Protein AF-A0A3C0URS8-F1 (afdb_monomer_lite)

Radius of gyration: 19.93 Å; chains: 1; bounding box: 44×31×49 Å

Structure (mmCIF, N/CA/C/O backbone):
data_AF-A0A3C0URS8-F1
#
_entry.id   AF-A0A3C0URS8-F1
#
loop_
_atom_site.group_PDB
_atom_site.id
_atom_site.type_symbol
_atom_site.label_atom_id
_atom_site.label_alt_id
_atom_site.label_comp_id
_atom_site.label_asym_id
_atom_site.label_entity_id
_atom_site.label_seq_id
_atom_site.pdbx_PDB_ins_code
_atom_site.Cartn_x
_atom_site.Cartn_y
_atom_site.Cartn_z
_atom_site.occupancy
_atom_site.B_iso_or_equiv
_atom_site.auth_seq_id
_atom_site.auth_comp_id
_atom_site.auth_asym_id
_atom_site.auth_atom_id
_atom_site.pdbx_PDB_model_num
ATOM 1 N N . MET A 1 1 ? 1.231 -18.669 14.956 1.00 54.66 1 MET A N 1
ATOM 2 C CA . MET A 1 1 ? 1.016 -17.673 16.017 1.00 54.66 1 MET A CA 1
ATOM 3 C C . MET A 1 1 ? -0.461 -17.657 16.398 1.00 54.66 1 MET A C 1
ATOM 5 O O . MET A 1 1 ? -1.266 -18.188 15.638 1.00 54.66 1 MET A O 1
ATOM 9 N N . THR A 1 2 ? -0.809 -17.130 17.572 1.00 74.75 2 THR A N 1
ATOM 10 C CA . THR A 1 2 ? -2.192 -16.752 17.915 1.00 74.75 2 THR A CA 1
ATOM 11 C C . THR A 1 2 ? -2.347 -15.290 17.501 1.00 74.75 2 THR A C 1
ATOM 13 O O . THR A 1 2 ? -1.439 -14.518 17.769 1.00 74.75 2 THR A O 1
ATOM 16 N N . ASN A 1 3 ? -3.426 -14.924 16.809 1.00 81.88 3 ASN A N 1
ATOM 17 C CA . ASN A 1 3 ? -3.674 -13.529 16.436 1.00 81.88 3 ASN A CA 1
ATOM 18 C C . ASN A 1 3 ? -4.072 -12.743 17.704 1.00 81.88 3 ASN A C 1
ATOM 20 O O . ASN A 1 3 ? -5.118 -13.031 18.295 1.00 81.88 3 ASN A O 1
ATOM 24 N N . GLU A 1 4 ? -3.220 -11.807 18.133 1.00 85.12 4 GLU A N 1
ATOM 25 C CA . GLU A 1 4 ? -3.400 -11.011 19.358 1.00 85.12 4 GLU A CA 1
ATOM 26 C C . GLU A 1 4 ? -4.582 -10.035 19.261 1.00 85.12 4 GLU A C 1
ATOM 28 O O . GLU A 1 4 ? -5.175 -9.697 20.280 1.00 85.12 4 GLU A O 1
ATOM 33 N N . GLY A 1 5 ? -5.055 -9.705 18.056 1.00 87.06 5 GLY A N 1
ATOM 34 C CA . GLY A 1 5 ? -6.269 -8.908 17.855 1.00 87.06 5 GLY A CA 1
ATOM 35 C C . GLY A 1 5 ? -7.553 -9.565 18.388 1.00 87.06 5 GLY A C 1
ATOM 36 O O . GLY A 1 5 ? -8.580 -8.903 18.505 1.00 87.06 5 GLY A O 1
ATOM 37 N N . TYR A 1 6 ? -7.519 -10.853 18.749 1.00 89.94 6 TYR A N 1
ATOM 38 C CA . TYR A 1 6 ? -8.615 -11.554 19.436 1.00 89.94 6 TYR A CA 1
ATOM 39 C C . TYR A 1 6 ? -8.400 -11.686 20.955 1.00 89.94 6 TYR A C 1
ATOM 41 O O . TYR A 1 6 ? -9.217 -12.318 21.636 1.00 89.94 6 TYR A O 1
ATOM 49 N N . ASN A 1 7 ? -7.295 -11.163 21.491 1.00 91.25 7 ASN A N 1
ATOM 50 C CA . ASN A 1 7 ? -6.937 -11.273 22.898 1.00 91.25 7 ASN A CA 1
ATOM 51 C C . ASN A 1 7 ? -7.794 -10.307 23.745 1.00 91.25 7 ASN A C 1
ATOM 53 O O . ASN A 1 7 ? -7.734 -9.096 23.540 1.00 91.25 7 ASN A O 1
ATOM 57 N N . PRO A 1 8 ? -8.581 -10.803 24.722 1.00 93.06 8 PRO A N 1
ATOM 58 C CA . PRO A 1 8 ? -9.447 -9.950 25.538 1.00 93.06 8 PRO A CA 1
ATOM 59 C C . PRO A 1 8 ? -8.712 -8.877 26.351 1.00 93.06 8 PRO A C 1
ATOM 61 O O . PRO A 1 8 ? -9.307 -7.844 26.648 1.00 93.06 8 PRO A O 1
ATOM 64 N N . GLU A 1 9 ? -7.458 -9.122 26.743 1.00 93.75 9 GLU A N 1
ATOM 65 C CA . GLU A 1 9 ? -6.664 -8.146 27.499 1.00 93.75 9 GLU A CA 1
ATOM 66 C C . GLU A 1 9 ? -6.210 -6.991 26.593 1.00 93.75 9 GLU A C 1
ATOM 68 O O . GLU A 1 9 ? -6.385 -5.836 26.970 1.00 93.75 9 GLU A O 1
ATOM 73 N N . GLU A 1 10 ? -5.736 -7.293 25.378 1.00 92.44 10 GLU A N 1
ATOM 74 C CA . GLU A 1 10 ? -5.361 -6.289 24.365 1.00 92.44 10 GLU A CA 1
ATOM 75 C C . GLU A 1 10 ? -6.571 -5.450 23.948 1.00 92.44 10 GLU A C 1
ATOM 77 O O . GLU A 1 10 ? -6.523 -4.224 23.917 1.00 92.44 10 GLU A O 1
ATOM 82 N N . ILE A 1 11 ? -7.714 -6.103 23.717 1.00 94.44 11 ILE A N 1
ATOM 83 C CA . ILE A 1 11 ? -8.959 -5.410 23.383 1.00 94.44 11 ILE A CA 1
ATOM 84 C C . ILE A 1 11 ? -9.378 -4.456 24.510 1.00 94.44 11 ILE A C 1
ATOM 86 O O . ILE A 1 11 ? -9.815 -3.333 24.255 1.00 94.44 11 ILE A O 1
ATOM 90 N N . LYS A 1 12 ? -9.263 -4.893 25.769 1.00 94.56 12 LYS A N 1
ATOM 91 C CA . LYS A 1 12 ? -9.581 -4.058 26.931 1.00 94.56 12 LYS A CA 1
ATOM 92 C C . LYS A 1 12 ? -8.631 -2.865 27.037 1.00 94.56 12 LYS A C 1
ATOM 94 O O . LYS A 1 12 ? -9.108 -1.772 27.327 1.00 94.56 12 LYS A O 1
ATOM 99 N N . LEU A 1 13 ? -7.340 -3.068 26.783 1.00 93.94 13 LEU A N 1
ATOM 100 C CA . LEU A 1 13 ? -6.340 -2.003 26.779 1.00 93.94 13 LEU A CA 1
ATOM 101 C C . LEU A 1 13 ? -6.659 -0.947 25.713 1.00 93.94 13 LEU A C 1
ATOM 103 O O . LEU A 1 13 ? -6.814 0.223 26.049 1.00 93.94 13 LEU A O 1
ATOM 107 N N . LEU A 1 14 ? -6.897 -1.367 24.467 1.00 93.62 14 LEU A N 1
ATOM 108 C CA . LEU A 1 14 ? -7.232 -0.452 23.374 1.00 93.62 14 LEU A CA 1
ATOM 109 C C . LEU A 1 14 ? -8.515 0.353 23.654 1.00 93.62 14 LEU A C 1
ATOM 111 O O . LEU A 1 14 ? -8.617 1.525 23.293 1.00 93.62 14 LEU A O 1
ATOM 115 N N . ARG A 1 15 ? -9.514 -0.248 24.318 1.00 93.50 15 ARG A N 1
ATOM 116 C CA . ARG A 1 15 ? -10.720 0.484 24.747 1.00 93.50 15 ARG A CA 1
ATOM 117 C C . ARG A 1 15 ? -10.405 1.571 25.770 1.00 93.50 15 ARG A C 1
ATOM 119 O O . ARG A 1 15 ? -10.981 2.649 25.670 1.00 93.50 15 ARG A O 1
ATOM 126 N N . GLU A 1 16 ? -9.541 1.281 26.739 1.00 94.75 16 GLU A N 1
ATOM 127 C CA . GLU A 1 16 ? -9.120 2.251 27.755 1.00 94.75 16 GLU A CA 1
ATOM 128 C C . GLU A 1 16 ? -8.383 3.427 27.096 1.00 94.75 16 GLU A C 1
ATOM 130 O O . GLU A 1 16 ? -8.722 4.576 27.370 1.00 94.75 16 GLU A O 1
ATOM 135 N N . GLU A 1 17 ? -7.489 3.159 26.141 1.00 92.31 17 GLU A N 1
ATOM 136 C CA . GLU A 1 17 ? -6.792 4.196 25.365 1.00 92.31 17 GLU A CA 1
ATOM 137 C C . GLU A 1 17 ? -7.762 5.058 24.540 1.00 92.31 17 GLU A C 1
ATOM 139 O O . GLU A 1 17 ? -7.712 6.289 24.588 1.00 92.31 17 GLU A O 1
ATOM 144 N N . CYS A 1 18 ? -8.718 4.429 23.846 1.00 92.62 18 CYS A N 1
ATOM 145 C CA . CYS A 1 18 ? -9.773 5.139 23.118 1.00 92.62 18 CYS A CA 1
ATOM 146 C C . CYS A 1 18 ? -10.593 6.063 24.043 1.00 92.62 18 CYS A C 1
ATOM 148 O O . CYS A 1 18 ? -10.905 7.201 23.680 1.00 92.62 18 CYS A O 1
ATOM 150 N N . GLU A 1 19 ? -10.954 5.590 25.243 1.00 93.06 19 GLU A N 1
ATOM 151 C CA . GLU A 1 19 ? -11.708 6.369 26.233 1.00 93.06 19 GLU A CA 1
ATOM 152 C C . GLU A 1 19 ? -10.906 7.559 26.781 1.00 93.06 19 GLU A C 1
ATOM 154 O O . GLU A 1 19 ? -11.482 8.635 26.976 1.00 93.06 19 GLU A O 1
ATOM 159 N N . GLU A 1 20 ? -9.601 7.388 27.007 1.00 92.50 20 GLU A N 1
ATOM 160 C CA . GLU A 1 20 ? -8.698 8.452 27.461 1.00 92.50 20 GLU A CA 1
ATOM 161 C C . GLU A 1 20 ? -8.561 9.576 26.420 1.00 92.50 20 GLU A C 1
ATOM 163 O O . GLU A 1 20 ? -8.645 10.755 26.779 1.00 92.50 20 GLU A O 1
ATOM 168 N N . GLU A 1 21 ? -8.462 9.223 25.135 1.00 88.12 21 GLU A N 1
ATOM 169 C CA . GLU A 1 21 ? -8.404 10.168 24.007 1.00 88.12 21 GLU A CA 1
ATOM 170 C C . GLU A 1 21 ? -9.788 10.729 23.611 1.00 88.12 21 GLU A C 1
ATOM 172 O O . GLU A 1 21 ? -9.906 11.685 22.837 1.00 88.12 21 GLU A O 1
ATOM 177 N N . GLY A 1 22 ? -10.875 10.161 24.148 1.00 91.81 22 GLY A N 1
ATOM 178 C CA . GLY A 1 22 ? -12.247 10.549 23.816 1.00 91.81 22 GLY A CA 1
ATOM 179 C C . GLY A 1 22 ? -12.649 10.212 22.374 1.00 91.81 22 GLY A C 1
ATOM 180 O O . GLY A 1 22 ? -13.534 10.868 21.810 1.00 91.81 22 GLY A O 1
ATOM 181 N N . MET A 1 23 ? -12.007 9.206 21.778 1.00 91.62 23 MET A N 1
ATOM 182 C CA . MET A 1 23 ? -12.244 8.722 20.417 1.00 91.62 23 MET A CA 1
ATOM 183 C C . MET A 1 23 ? -12.710 7.257 20.432 1.00 91.62 23 MET A C 1
ATOM 185 O O . MET A 1 23 ? -12.769 6.615 21.472 1.00 91.62 23 MET A O 1
ATOM 189 N N . ASN A 1 24 ? -13.107 6.720 19.274 1.00 92.12 24 ASN A N 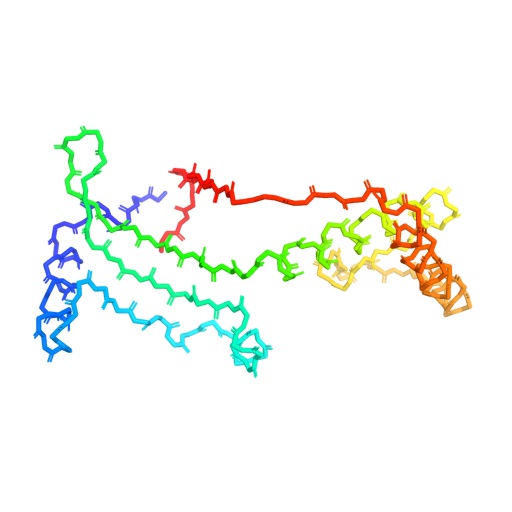1
ATOM 190 C CA . ASN A 1 24 ? -13.458 5.292 19.136 1.00 92.12 24 ASN A CA 1
ATOM 191 C C . ASN A 1 24 ? -12.339 4.475 18.470 1.00 92.12 24 ASN A C 1
ATOM 193 O O . ASN A 1 24 ? -12.567 3.333 18.077 1.00 92.12 24 ASN A O 1
ATOM 197 N N . PHE A 1 25 ? -11.186 5.100 18.266 1.00 94.12 25 PHE A N 1
ATOM 198 C CA . PHE A 1 25 ? -10.007 4.555 17.617 1.00 94.12 25 PHE A CA 1
ATOM 199 C C . PHE A 1 25 ? -8.779 5.267 18.190 1.00 94.12 25 PHE A C 1
ATOM 201 O O . PHE A 1 25 ? -8.911 6.372 18.724 1.00 94.12 25 PHE A O 1
ATOM 208 N N . VAL A 1 26 ? -7.611 4.660 18.027 1.00 91.94 26 VAL A N 1
ATOM 209 C CA . VAL A 1 26 ? -6.312 5.293 18.279 1.00 91.94 26 VAL A CA 1
ATOM 210 C C . VAL A 1 26 ? -5.565 5.445 16.960 1.00 91.94 26 VAL A C 1
ATOM 212 O O . VAL A 1 26 ? -5.748 4.639 16.044 1.00 91.94 26 VAL A O 1
ATOM 215 N N . HIS A 1 27 ? -4.760 6.499 16.850 1.00 88.94 27 HIS A N 1
ATOM 216 C CA . HIS A 1 27 ? -3.773 6.618 15.783 1.00 88.94 27 HIS A CA 1
ATOM 217 C C . HIS A 1 27 ? -2.538 5.808 16.166 1.00 88.94 27 HIS A C 1
ATOM 219 O O . HIS A 1 27 ? -2.042 5.924 17.285 1.00 88.94 27 HIS A O 1
ATOM 225 N N . CYS A 1 28 ? -2.061 4.989 15.239 1.00 86.44 28 CYS A N 1
ATOM 226 C CA . CYS A 1 28 ? -0.826 4.245 15.409 1.00 86.44 28 CYS A CA 1
ATOM 227 C C . CYS A 1 28 ? 0.301 5.092 14.818 1.00 86.44 28 CYS A C 1
ATOM 229 O O . CYS A 1 28 ? 0.509 5.112 13.608 1.00 86.44 28 CYS A O 1
ATOM 231 N N . ASP A 1 29 ? 1.002 5.831 15.677 1.00 67.69 29 ASP A N 1
ATOM 232 C CA . ASP A 1 29 ? 2.084 6.745 15.278 1.00 67.69 29 ASP A CA 1
ATOM 233 C C . ASP A 1 29 ? 3.390 6.007 14.877 1.00 67.69 29 ASP A C 1
ATOM 235 O O . ASP A 1 29 ? 4.417 6.645 14.653 1.00 67.69 29 ASP A O 1
ATOM 239 N N . ASP A 1 30 ? 3.372 4.669 14.807 1.00 55.53 30 ASP A N 1
ATOM 240 C CA . ASP A 1 30 ? 4.560 3.815 14.647 1.00 55.53 30 ASP A CA 1
ATOM 241 C C . ASP A 1 30 ? 4.924 3.470 13.186 1.00 55.53 30 ASP A C 1
ATOM 243 O O . ASP A 1 30 ? 6.011 2.936 12.941 1.00 55.53 30 ASP A O 1
ATOM 247 N N . GLU A 1 31 ? 4.082 3.776 12.194 1.00 50.88 31 GLU A N 1
ATOM 248 C CA . GLU A 1 31 ? 4.458 3.572 10.791 1.00 50.88 31 GLU A CA 1
ATOM 249 C C . GLU A 1 31 ? 5.311 4.736 10.276 1.00 50.88 31 GLU A C 1
ATOM 251 O O . GLU A 1 31 ? 4.837 5.862 10.155 1.00 50.88 31 GLU A O 1
ATOM 256 N N . ASP A 1 32 ? 6.584 4.415 10.006 1.00 51.34 32 ASP A N 1
ATOM 257 C CA . ASP A 1 32 ? 7.579 5.148 9.211 1.00 51.34 32 ASP A CA 1
ATOM 258 C C . ASP A 1 32 ? 7.138 6.579 8.850 1.00 51.34 32 ASP A C 1
ATOM 260 O O . ASP A 1 32 ? 6.364 6.774 7.911 1.00 51.34 32 ASP A O 1
ATOM 264 N N . GLU A 1 33 ? 7.632 7.581 9.598 1.00 47.34 33 GLU A N 1
ATOM 265 C CA . GLU A 1 33 ? 7.274 9.009 9.461 1.00 47.34 33 GLU A CA 1
ATOM 266 C C . GLU A 1 33 ? 7.219 9.481 7.987 1.00 47.34 33 GLU A C 1
ATOM 268 O O . GLU A 1 33 ? 6.445 10.372 7.642 1.00 47.34 33 GLU A O 1
ATOM 273 N N . SER A 1 34 ? 7.972 8.833 7.087 1.00 51.53 34 SER A N 1
ATOM 274 C CA . SER A 1 34 ? 7.963 9.077 5.641 1.00 51.53 34 SER A CA 1
ATOM 275 C C . SER A 1 34 ? 6.621 8.827 4.921 1.00 51.53 34 SER A C 1
ATOM 277 O O . SER A 1 34 ? 6.343 9.494 3.921 1.00 51.53 34 SER A O 1
ATOM 279 N N . MET A 1 35 ? 5.774 7.911 5.404 1.00 48.09 35 MET A N 1
ATOM 280 C CA . MET A 1 35 ? 4.427 7.642 4.869 1.00 48.09 35 MET A CA 1
ATOM 281 C C . MET A 1 35 ? 3.370 8.579 5.474 1.00 48.09 35 MET A C 1
ATOM 283 O O . MET A 1 35 ? 2.431 8.984 4.783 1.00 48.09 35 MET A O 1
ATOM 287 N N . ALA A 1 36 ? 3.545 8.967 6.741 1.00 50.25 36 ALA A N 1
ATOM 288 C CA . ALA A 1 36 ? 2.651 9.874 7.463 1.00 50.25 36 ALA A CA 1
ATOM 289 C C . ALA A 1 36 ? 2.848 11.358 7.087 1.00 50.25 36 ALA A C 1
ATOM 291 O O . ALA A 1 36 ? 1.921 12.156 7.217 1.00 50.25 36 ALA A O 1
ATOM 292 N N . GLU A 1 37 ? 4.021 11.744 6.568 1.00 49.47 37 GLU A N 1
ATOM 293 C CA . GLU A 1 37 ? 4.366 13.142 6.253 1.00 49.47 37 GLU A CA 1
ATOM 294 C C . GLU A 1 37 ? 3.479 13.819 5.182 1.00 49.47 37 GLU A C 1
ATOM 296 O O . GLU A 1 37 ? 3.517 15.044 5.053 1.00 49.47 37 GLU A O 1
ATOM 301 N N . ASN A 1 38 ? 2.664 13.07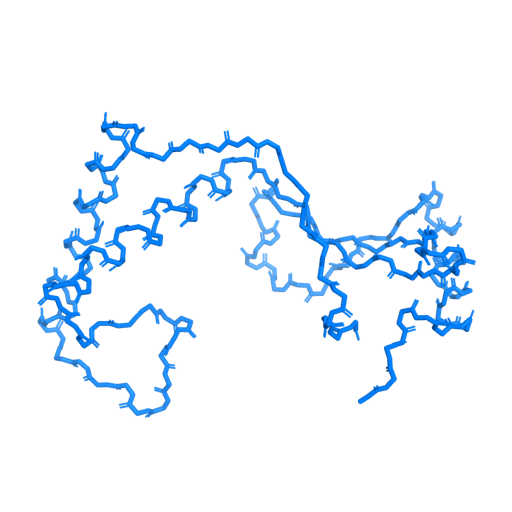3 4.422 1.00 60.62 38 ASN A N 1
ATOM 302 C CA . ASN A 1 38 ? 1.887 13.625 3.300 1.00 60.62 38 ASN A CA 1
ATOM 303 C C . ASN A 1 38 ? 0.369 13.778 3.539 1.00 60.62 38 ASN A C 1
ATOM 305 O O . ASN A 1 38 ? -0.345 14.138 2.601 1.00 60.62 38 ASN A O 1
ATOM 309 N N . ASP A 1 39 ? -0.152 13.533 4.751 1.00 75.56 39 ASP A N 1
ATOM 310 C CA . ASP A 1 39 ? -1.602 13.554 5.062 1.00 75.56 39 ASP A CA 1
ATOM 311 C C . ASP A 1 39 ? -2.453 12.632 4.144 1.00 75.56 39 ASP A C 1
ATOM 313 O O . ASP A 1 39 ? -3.669 12.805 4.002 1.00 75.56 39 ASP A O 1
ATOM 317 N N . GLU A 1 40 ? -1.833 11.661 3.460 1.00 84.62 40 GLU A N 1
ATOM 318 C CA . GLU A 1 40 ? -2.506 10.790 2.483 1.00 84.62 40 GLU A CA 1
ATOM 319 C C . GLU A 1 40 ? -2.858 9.405 3.021 1.00 84.62 40 GLU A C 1
ATOM 321 O O . GLU A 1 40 ? -3.584 8.668 2.345 1.00 84.62 40 GLU A O 1
ATOM 326 N N . LEU A 1 41 ? -2.349 9.072 4.205 1.00 87.50 41 LEU A N 1
ATOM 327 C CA . LEU A 1 41 ? -2.451 7.775 4.852 1.00 87.50 41 LEU A CA 1
ATOM 328 C C . LEU A 1 41 ? -2.627 7.972 6.362 1.00 87.50 41 LEU A C 1
ATOM 330 O O . LEU A 1 41 ? -2.021 8.859 6.955 1.00 87.50 41 LEU A O 1
ATOM 334 N N . ALA A 1 42 ? -3.476 7.154 6.970 1.00 88.38 42 ALA A N 1
ATOM 335 C CA . ALA A 1 42 ? -3.665 7.075 8.406 1.00 88.38 42 ALA A CA 1
ATOM 336 C C .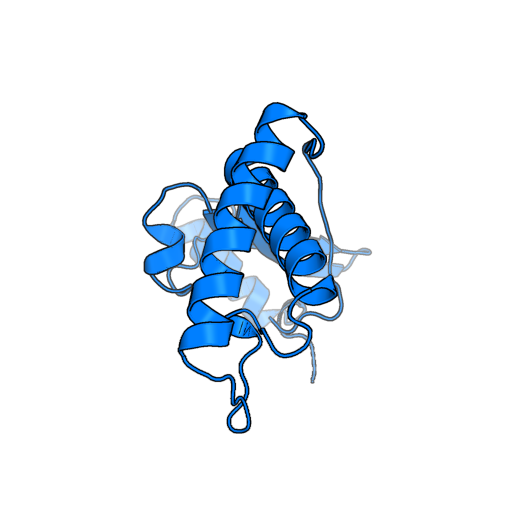 ALA A 1 42 ? -3.708 5.606 8.821 1.00 88.38 42 ALA A C 1
ATOM 338 O O . ALA A 1 42 ? -4.524 4.840 8.303 1.00 88.38 42 ALA A O 1
ATOM 339 N N . HIS A 1 43 ? -2.863 5.246 9.779 1.00 90.44 43 HIS A N 1
ATOM 340 C CA . HIS A 1 43 ? -2.910 3.964 10.464 1.00 90.44 43 HIS A CA 1
ATOM 341 C C . HIS A 1 43 ? -3.716 4.125 11.751 1.00 90.44 43 HIS A C 1
ATOM 343 O O . HIS A 1 43 ? -3.423 4.994 12.579 1.00 90.44 43 HIS A O 1
ATOM 349 N N . VAL A 1 44 ? -4.795 3.356 11.878 1.00 92.25 44 VAL A N 1
ATOM 350 C CA . VAL A 1 44 ? -5.689 3.412 13.034 1.00 92.25 44 VAL A CA 1
ATOM 351 C C . VAL A 1 44 ? -6.052 2.023 13.526 1.00 92.25 44 VAL A C 1
ATOM 353 O O . VAL A 1 44 ? -6.305 1.110 12.738 1.00 92.25 44 VAL A O 1
ATOM 356 N N . GLN A 1 45 ? -6.186 1.909 14.841 1.00 93.75 45 GLN A N 1
ATO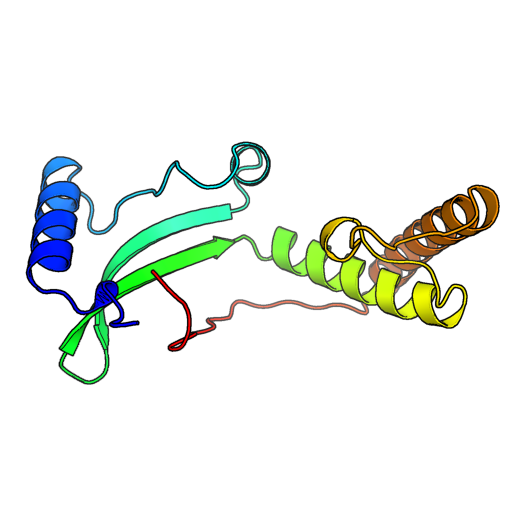M 357 C CA . GLN A 1 45 ? -6.697 0.717 15.501 1.00 93.75 45 GLN A CA 1
ATOM 358 C C . GLN A 1 45 ? -8.005 1.018 16.214 1.00 93.75 45 GLN A C 1
ATOM 360 O O . GLN A 1 45 ? -8.170 2.059 16.852 1.00 93.75 45 GLN A O 1
ATOM 365 N N . PHE A 1 46 ? -8.966 0.106 16.104 1.00 95.06 46 PHE A N 1
ATOM 366 C CA . PHE A 1 46 ? -10.240 0.226 16.806 1.00 95.06 46 PHE A CA 1
ATOM 367 C C . PHE A 1 46 ? -10.854 -1.133 17.115 1.00 95.06 46 PHE A C 1
ATOM 369 O O . PHE A 1 46 ? -10.672 -2.112 16.393 1.00 95.06 46 PHE A O 1
ATOM 376 N N . VAL A 1 47 ? -11.652 -1.187 18.179 1.00 95.31 47 VAL A N 1
ATOM 377 C CA . VAL A 1 47 ? -12.367 -2.410 18.548 1.00 95.31 47 VAL A CA 1
ATOM 378 C C . VAL A 1 47 ? -13.680 -2.512 17.782 1.00 95.31 47 VAL A C 1
ATOM 380 O O . VAL A 1 47 ? -14.506 -1.597 17.797 1.00 95.31 47 VAL A O 1
ATOM 383 N N . GLY A 1 48 ? -13.911 -3.665 17.163 1.00 93.94 48 GLY A N 1
ATOM 384 C CA . GLY A 1 48 ? -15.154 -3.991 16.480 1.00 93.94 48 GLY A CA 1
ATOM 385 C C . GLY A 1 48 ? -15.601 -5.428 16.725 1.00 93.94 48 GLY A C 1
ATOM 386 O O . GLY A 1 48 ? -15.111 -6.127 17.609 1.00 93.94 48 GLY A O 1
ATOM 387 N N . GLU A 1 49 ? -16.568 -5.873 15.928 1.00 94.50 49 GLU A N 1
ATOM 388 C CA . GLU A 1 49 ? -17.042 -7.255 15.936 1.00 94.50 49 GLU A CA 1
ATOM 389 C C . GLU A 1 49 ? -16.734 -7.899 14.582 1.00 94.50 49 GLU A C 1
ATOM 391 O O . GLU A 1 49 ? -17.028 -7.333 13.524 1.00 94.50 49 GLU A O 1
ATOM 396 N N . TYR A 1 50 ? -16.169 -9.102 14.607 1.00 92.44 50 TYR A N 1
ATOM 397 C CA . TYR A 1 50 ? -15.988 -9.939 13.431 1.00 92.44 50 TYR A CA 1
ATOM 398 C C . TYR A 1 50 ? -16.538 -11.337 13.710 1.00 92.44 50 TYR A C 1
ATOM 400 O O . TYR A 1 50 ? -16.110 -12.034 14.627 1.00 92.44 50 TYR A O 1
ATOM 408 N N . LYS A 1 51 ? -17.536 -11.754 12.920 1.00 92.00 51 LYS A N 1
ATOM 409 C CA . LYS A 1 51 ? -18.209 -13.065 13.045 1.00 92.00 51 LYS A CA 1
ATOM 410 C C . LYS A 1 51 ? -18.747 -13.363 14.461 1.00 92.00 51 LYS A C 1
ATOM 412 O O . LYS A 1 51 ? -18.764 -14.519 14.881 1.00 92.00 51 LYS A O 1
ATOM 417 N N . GLY A 1 52 ? -19.235 -12.343 15.170 1.00 92.25 52 GLY A N 1
ATOM 418 C CA . GLY A 1 52 ? -19.803 -12.487 16.515 1.00 92.25 52 GLY A CA 1
ATOM 419 C C . GLY A 1 52 ? -18.771 -12.552 17.642 1.00 92.25 52 GLY A C 1
ATOM 420 O O . GLY A 1 52 ? -19.141 -12.857 18.775 1.00 92.25 52 GLY A O 1
ATOM 421 N N . GLN A 1 53 ? -17.496 -12.299 17.343 1.00 92.06 53 GLN A N 1
ATOM 422 C CA . GLN A 1 53 ? -16.426 -12.178 18.324 1.00 92.06 53 GLN A CA 1
ATOM 423 C C . GLN A 1 53 ? -15.855 -10.760 18.285 1.00 92.06 53 GLN A C 1
ATOM 425 O O . GLN A 1 53 ? -15.745 -10.158 17.218 1.00 92.06 53 GLN A O 1
ATOM 430 N N . GLU A 1 54 ? -15.524 -10.230 19.458 1.00 94.00 54 GLU A N 1
ATOM 431 C CA . GLU A 1 54 ? -14.854 -8.940 19.582 1.00 94.00 54 GLU A CA 1
ATOM 432 C C . GLU A 1 54 ? -13.412 -9.053 19.077 1.00 94.00 54 GLU A C 1
ATOM 434 O O . GLU A 1 54 ? -12.731 -10.040 19.375 1.00 94.00 54 GLU A O 1
ATOM 439 N N . VAL A 1 55 ? -12.990 -8.074 18.277 1.00 93.69 55 VAL A N 1
ATOM 440 C CA . VAL A 1 55 ? -11.674 -8.042 17.632 1.00 93.69 55 VAL A CA 1
ATOM 441 C C . VAL A 1 55 ? -11.126 -6.626 17.579 1.00 93.69 55 VAL A C 1
ATOM 443 O O . VAL A 1 55 ? -11.895 -5.664 17.509 1.00 93.69 55 VAL A O 1
ATOM 446 N N . ILE A 1 56 ? -9.806 -6.511 17.535 1.00 93.75 56 ILE A N 1
ATOM 447 C CA . ILE A 1 56 ? -9.121 -5.300 17.098 1.00 93.75 56 ILE A CA 1
ATOM 448 C C . ILE A 1 56 ? -9.054 -5.319 15.570 1.00 93.75 56 ILE A C 1
ATOM 450 O O . ILE A 1 56 ? -8.583 -6.287 14.972 1.00 93.75 56 ILE A O 1
ATOM 454 N N . TYR A 1 57 ? -9.561 -4.263 14.943 1.00 93.69 57 TYR A N 1
ATOM 455 C CA . TYR A 1 57 ? -9.263 -3.952 13.554 1.00 93.69 57 TYR A CA 1
ATOM 456 C C . TYR A 1 57 ? -8.034 -3.060 13.524 1.00 93.69 57 TYR A C 1
ATOM 458 O O . TYR A 1 57 ? -8.058 -1.962 14.076 1.00 93.69 57 TYR A O 1
ATOM 466 N N . ASP A 1 58 ? -7.003 -3.552 12.857 1.00 92.12 58 ASP A N 1
ATOM 467 C CA . ASP A 1 58 ? -5.817 -2.800 12.481 1.00 92.12 58 ASP A CA 1
ATOM 468 C C . ASP A 1 58 ? -5.987 -2.345 11.033 1.00 92.12 58 ASP A C 1
ATOM 470 O O . ASP A 1 58 ? -6.204 -3.175 10.145 1.00 92.12 58 ASP A O 1
ATOM 474 N N . ALA A 1 59 ? -6.054 -1.035 10.804 1.00 91.56 59 ALA A N 1
ATOM 475 C CA . ALA A 1 59 ? -6.550 -0.495 9.547 1.00 91.56 59 ALA A CA 1
ATOM 476 C C . ALA A 1 59 ? -5.675 0.633 9.007 1.00 91.56 59 ALA A C 1
ATOM 478 O O . ALA A 1 59 ? -5.441 1.640 9.673 1.00 91.56 59 ALA A O 1
ATOM 479 N N . ILE A 1 60 ? -5.311 0.505 7.732 1.00 90.62 60 ILE A N 1
ATOM 480 C CA . ILE A 1 60 ? -4.737 1.586 6.938 1.00 90.62 60 ILE A CA 1
ATOM 481 C C . ILE A 1 60 ? -5.847 2.235 6.115 1.00 90.62 60 ILE A C 1
ATOM 483 O O . ILE A 1 60 ? -6.547 1.583 5.336 1.00 90.62 60 ILE A O 1
ATOM 487 N N . ILE A 1 61 ? -6.001 3.542 6.276 1.00 91.62 61 ILE A N 1
ATOM 488 C CA . ILE A 1 61 ? -6.915 4.373 5.500 1.00 91.62 61 ILE A CA 1
ATOM 489 C C . ILE A 1 61 ? -6.067 5.290 4.638 1.00 91.62 61 ILE A C 1
ATO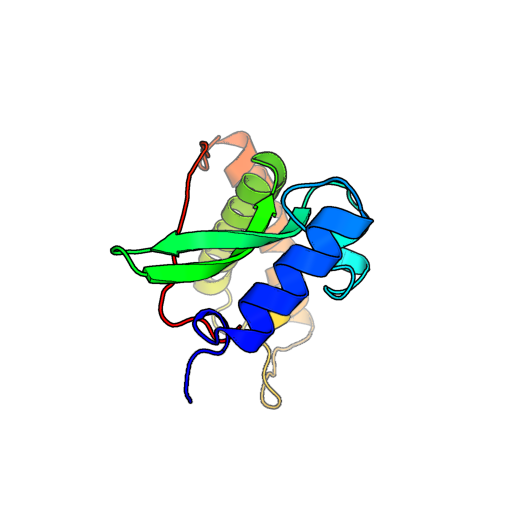M 491 O O . ILE A 1 61 ? -5.230 6.018 5.154 1.00 91.62 61 ILE A O 1
ATOM 495 N N . TYR A 1 62 ? -6.307 5.305 3.333 1.00 91.94 62 TYR A N 1
ATOM 496 C CA . TYR A 1 62 ? -5.557 6.150 2.413 1.00 91.94 62 TYR A CA 1
ATOM 497 C C . TYR A 1 62 ? -6.454 6.842 1.394 1.00 91.94 62 TYR A C 1
ATOM 499 O O . TYR A 1 62 ? -7.586 6.431 1.119 1.00 91.94 62 TYR A O 1
ATOM 507 N N . THR A 1 63 ? -5.950 7.934 0.822 1.00 94.38 63 THR A N 1
ATOM 508 C CA . THR A 1 63 ? -6.691 8.682 -0.193 1.00 94.38 63 THR A CA 1
ATOM 509 C C . THR A 1 63 ? -6.772 7.909 -1.508 1.00 94.38 63 THR A C 1
ATOM 511 O O . THR A 1 63 ? -5.871 7.165 -1.896 1.00 94.38 63 THR A O 1
ATOM 514 N N . LEU A 1 64 ? -7.831 8.162 -2.282 1.00 95.31 64 LEU A N 1
ATOM 515 C CA . LEU A 1 64 ? -7.915 7.648 -3.652 1.00 95.31 64 LEU A CA 1
ATOM 516 C C . LEU A 1 64 ? -6.792 8.182 -4.549 1.00 95.31 64 LEU A C 1
ATOM 518 O O . LEU A 1 64 ? -6.456 7.537 -5.534 1.00 95.31 64 LEU A O 1
ATOM 522 N N . ARG A 1 65 ? -6.210 9.340 -4.220 1.00 93.44 65 ARG A N 1
ATOM 523 C CA . ARG A 1 65 ? -5.059 9.872 -4.948 1.00 93.44 65 ARG A CA 1
ATOM 524 C C . ARG A 1 65 ? -3.834 8.988 -4.729 1.00 93.44 65 ARG A C 1
ATOM 526 O O . ARG A 1 65 ? -3.260 8.556 -5.720 1.00 93.44 65 ARG A O 1
ATOM 533 N N . LEU A 1 66 ? -3.513 8.651 -3.477 1.00 92.38 66 LEU A N 1
ATOM 534 C CA . LEU A 1 66 ? -2.424 7.724 -3.163 1.00 92.38 66 LEU A CA 1
ATOM 535 C C . LEU A 1 66 ? -2.652 6.362 -3.830 1.00 92.38 66 LEU A C 1
ATOM 537 O O . LEU A 1 66 ? -1.770 5.870 -4.522 1.00 92.38 66 LEU A O 1
ATOM 541 N N . HIS A 1 67 ? -3.873 5.819 -3.740 1.00 94.56 67 HIS A N 1
ATOM 542 C CA . HIS A 1 67 ? -4.228 4.569 -4.422 1.00 94.56 67 HIS A CA 1
ATOM 543 C C . HIS A 1 67 ? -3.975 4.628 -5.934 1.00 94.56 67 HIS A C 1
ATOM 545 O O . HIS A 1 67 ? -3.415 3.706 -6.522 1.00 94.56 67 HIS A O 1
ATOM 551 N N . HIS A 1 68 ? -4.416 5.713 -6.575 1.00 96.25 68 HIS A N 1
ATOM 552 C CA . HIS A 1 68 ? -4.240 5.904 -8.006 1.00 96.25 68 HIS A CA 1
ATOM 553 C C . HIS A 1 68 ? -2.757 5.946 -8.373 1.00 96.25 68 HIS A C 1
ATOM 555 O O . HIS A 1 68 ? -2.344 5.216 -9.270 1.00 96.25 68 HIS A O 1
ATOM 561 N N . SER A 1 69 ? -1.966 6.750 -7.659 1.00 94.62 69 SER A N 1
ATOM 562 C CA . SER A 1 69 ? -0.522 6.862 -7.873 1.00 94.62 69 SER A CA 1
ATOM 563 C C . SER A 1 69 ? 0.183 5.511 -7.735 1.00 94.62 69 SER A C 1
ATOM 565 O O . SER A 1 69 ? 0.982 5.163 -8.604 1.00 94.62 69 SER A O 1
ATOM 567 N N . SER A 1 70 ? -0.162 4.713 -6.716 1.00 93.38 70 SER A N 1
ATOM 568 C CA . SER A 1 70 ? 0.394 3.366 -6.533 1.00 93.38 70 SER A CA 1
ATOM 569 C C . SER A 1 70 ? 0.075 2.448 -7.715 1.00 93.38 70 SER A C 1
ATOM 571 O O . SER A 1 70 ? 0.983 1.856 -8.291 1.00 93.38 70 SER A O 1
ATOM 573 N N . LEU A 1 71 ? -1.185 2.393 -8.163 1.00 96.50 71 LEU A N 1
ATOM 574 C CA . LEU A 1 71 ? -1.575 1.541 -9.294 1.00 96.50 71 LEU A CA 1
ATOM 575 C C . LEU A 1 71 ? -0.956 1.980 -10.629 1.00 96.50 71 LEU A C 1
ATOM 577 O O . LEU A 1 71 ? -0.647 1.136 -11.474 1.00 96.50 71 LEU A O 1
ATOM 581 N N . VAL A 1 72 ? -0.792 3.289 -10.849 1.00 98.00 72 VAL A N 1
ATOM 582 C CA . VAL A 1 72 ? -0.085 3.817 -12.026 1.00 98.00 72 VAL A CA 1
ATOM 583 C C . VAL A 1 72 ? 1.375 3.374 -12.000 1.00 98.00 72 VAL A C 1
ATOM 585 O O . VAL A 1 72 ? 1.858 2.827 -12.994 1.00 98.00 72 VAL A O 1
ATOM 588 N N . TYR A 1 73 ? 2.052 3.542 -10.861 1.00 97.19 73 TYR A N 1
ATOM 589 C CA . TYR A 1 73 ? 3.441 3.130 -10.680 1.00 97.19 73 TYR A CA 1
ATOM 590 C C . TYR A 1 73 ? 3.625 1.621 -10.883 1.00 97.19 73 TYR A C 1
ATOM 592 O O . TYR A 1 73 ? 4.435 1.210 -11.713 1.00 97.19 73 TYR A O 1
ATOM 600 N N . GLU A 1 74 ? 2.827 0.787 -10.211 1.00 96.06 74 GLU A N 1
ATOM 601 C CA . GLU A 1 74 ? 2.862 -0.675 -10.356 1.00 96.06 74 GLU A CA 1
ATOM 602 C C . GLU A 1 74 ? 2.678 -1.104 -11.815 1.00 96.06 74 GLU A C 1
ATOM 604 O O . GLU A 1 74 ? 3.399 -1.962 -12.336 1.00 96.06 74 GLU A O 1
ATOM 609 N N . LYS A 1 75 ? 1.731 -0.474 -12.519 1.00 97.94 75 LYS A N 1
ATOM 610 C CA . LYS A 1 75 ? 1.488 -0.751 -13.933 1.00 97.94 75 LYS A CA 1
ATOM 611 C C . LYS A 1 75 ? 2.667 -0.329 -14.810 1.00 97.94 75 LYS A C 1
ATOM 613 O O . LYS A 1 75 ? 3.007 -1.071 -15.736 1.00 97.94 75 LYS A O 1
ATOM 618 N N . ALA A 1 76 ? 3.287 0.818 -14.542 1.00 98.25 76 ALA A N 1
ATOM 619 C CA . ALA A 1 76 ? 4.473 1.281 -15.257 1.00 98.25 76 ALA A CA 1
ATOM 620 C C . ALA A 1 76 ? 5.663 0.333 -15.038 1.00 98.25 76 ALA A C 1
ATOM 622 O O . ALA A 1 76 ? 6.262 -0.128 -16.010 1.00 98.25 76 ALA A O 1
ATOM 623 N N . VAL A 1 77 ? 5.935 -0.062 -13.791 1.00 97.38 77 VAL A N 1
ATOM 624 C CA . VAL A 1 77 ? 6.967 -1.053 -13.440 1.00 97.38 77 VAL A CA 1
ATOM 625 C C . VAL A 1 77 ? 6.721 -2.376 -14.161 1.00 97.38 77 VAL A C 1
ATOM 627 O O . VAL A 1 77 ? 7.617 -2.890 -14.830 1.00 97.38 77 VAL A O 1
ATOM 630 N N . ALA A 1 78 ? 5.498 -2.910 -14.103 1.00 97.00 78 ALA A N 1
ATOM 631 C CA . ALA A 1 78 ? 5.156 -4.170 -14.758 1.00 97.00 78 ALA A CA 1
ATOM 632 C C . ALA A 1 78 ? 5.325 -4.109 -16.288 1.00 97.00 78 ALA A C 1
ATOM 634 O O . ALA A 1 78 ? 5.587 -5.125 -16.939 1.00 97.00 78 ALA A O 1
ATOM 635 N N . GLN A 1 79 ? 5.158 -2.931 -16.893 1.00 97.38 79 GLN A N 1
ATOM 636 C CA . GLN A 1 79 ? 5.437 -2.711 -18.310 1.00 97.38 79 GLN A CA 1
ATOM 637 C C . GLN A 1 79 ? 6.940 -2.595 -18.587 1.00 97.38 79 GLN A C 1
ATOM 639 O O . GLN A 1 79 ? 7.430 -3.274 -19.492 1.00 97.38 79 GLN A O 1
ATOM 644 N N . ALA A 1 80 ? 7.682 -1.833 -17.783 1.00 97.25 80 ALA A N 1
ATOM 645 C CA . ALA A 1 80 ? 9.130 -1.692 -17.901 1.00 97.25 80 ALA A CA 1
ATOM 646 C C . ALA A 1 80 ? 9.860 -3.031 -17.713 1.00 97.25 80 ALA A C 1
ATOM 648 O O . ALA A 1 80 ? 10.755 -3.356 -18.491 1.00 97.25 80 ALA A O 1
ATOM 649 N N . GLN A 1 81 ? 9.416 -3.881 -16.782 1.00 96.44 81 GLN A N 1
ATOM 650 C CA . GLN A 1 81 ? 9.967 -5.223 -16.553 1.00 96.44 81 GLN A CA 1
ATOM 651 C C . GLN A 1 81 ? 9.823 -6.166 -17.761 1.00 96.44 81 GLN A C 1
ATOM 653 O O . GLN A 1 81 ? 10.571 -7.138 -17.878 1.00 96.44 81 GLN A O 1
ATOM 658 N N . LYS A 1 82 ? 8.915 -5.888 -18.709 1.00 96.75 82 LYS A N 1
ATOM 659 C CA . LYS A 1 82 ? 8.854 -6.638 -19.981 1.00 96.75 82 LYS A CA 1
ATOM 660 C C . LYS A 1 82 ? 10.058 -6.342 -20.877 1.00 96.75 82 LYS A C 1
ATOM 662 O O . LYS A 1 82 ? 10.432 -7.198 -21.678 1.00 96.75 82 LYS A O 1
ATOM 667 N N . VAL A 1 83 ? 10.641 -5.149 -20.752 1.00 96.69 83 VAL A N 1
ATOM 668 C CA . VAL A 1 83 ? 11.833 -4.696 -21.486 1.00 96.69 83 VAL A CA 1
ATOM 669 C C . VAL A 1 83 ? 13.099 -4.978 -20.671 1.00 96.69 83 VAL A C 1
ATOM 671 O O . VAL A 1 83 ? 14.057 -5.546 -21.196 1.00 96.69 83 VAL A O 1
ATOM 674 N N . PHE A 1 84 ? 13.062 -4.678 -19.371 1.00 96.12 84 PHE A N 1
ATOM 675 C CA . PHE A 1 84 ? 14.156 -4.826 -18.413 1.00 96.12 84 PHE A CA 1
ATOM 676 C C . PHE A 1 84 ? 13.806 -5.861 -17.327 1.00 96.12 84 PHE A C 1
ATOM 678 O O . PHE A 1 84 ? 13.569 -5.508 -16.174 1.00 96.12 84 PHE A O 1
ATOM 685 N N . PRO A 1 85 ? 13.817 -7.172 -17.631 1.00 93.88 85 PRO A N 1
ATOM 686 C CA . PRO A 1 85 ? 13.345 -8.220 -16.712 1.00 93.88 85 PRO A CA 1
ATOM 687 C C . PRO A 1 85 ? 14.219 -8.425 -15.468 1.00 93.88 85 PRO A C 1
ATOM 689 O O . PRO A 1 85 ? 13.900 -9.250 -14.617 1.00 93.88 85 PRO A O 1
ATOM 692 N N . LYS A 1 86 ? 15.364 -7.740 -15.386 1.00 93.50 86 LYS A N 1
ATOM 693 C CA . LYS A 1 86 ? 16.237 -7.746 -14.207 1.00 93.50 86 LYS A CA 1
ATOM 694 C C . LYS A 1 86 ? 15.984 -6.569 -13.276 1.00 93.50 86 LYS A C 1
ATOM 696 O O . LYS A 1 86 ? 16.557 -6.578 -12.195 1.00 93.50 86 LYS A O 1
ATOM 701 N N . TYR A 1 87 ? 15.217 -5.569 -13.708 1.00 95.50 87 TYR A N 1
ATOM 702 C CA . TYR A 1 87 ? 14.873 -4.430 -12.874 1.00 95.50 87 TYR A CA 1
ATOM 703 C C . TYR A 1 87 ? 13.889 -4.870 -11.791 1.00 95.50 87 TYR A C 1
ATOM 705 O O . TYR A 1 87 ? 12.884 -5.520 -12.092 1.00 95.50 87 TYR A O 1
ATOM 713 N N . LEU A 1 88 ? 14.181 -4.506 -10.544 1.00 94.31 88 LEU A N 1
ATOM 714 C CA . LEU A 1 88 ? 13.272 -4.667 -9.413 1.00 94.31 88 LEU A CA 1
ATOM 715 C C . LEU A 1 88 ? 13.079 -3.313 -8.705 1.00 94.31 88 LEU A C 1
ATOM 717 O O . LEU A 1 88 ? 14.076 -2.602 -8.498 1.00 94.31 88 LEU A O 1
ATOM 721 N N . PRO A 1 89 ? 11.841 -2.974 -8.304 1.00 91.81 89 PRO A N 1
ATOM 722 C CA . PRO A 1 89 ? 11.545 -1.896 -7.359 1.00 91.81 89 PRO A CA 1
ATOM 723 C C . PRO A 1 89 ? 12.339 -2.023 -6.058 1.00 91.81 89 PRO A C 1
ATOM 725 O O . PRO A 1 89 ? 12.774 -3.116 -5.701 1.00 91.81 89 PRO A O 1
ATOM 728 N N . LEU A 1 90 ? 12.557 -0.908 -5.356 1.00 87.06 90 LEU A N 1
ATOM 729 C CA . LEU A 1 90 ? 13.421 -0.858 -4.167 1.00 87.06 90 LEU A CA 1
ATOM 730 C C . LEU A 1 90 ? 12.998 -1.844 -3.068 1.00 87.06 90 LEU A C 1
ATOM 732 O O . LEU A 1 90 ? 13.857 -2.498 -2.479 1.00 87.06 90 LEU A O 1
ATOM 736 N N . ASP A 1 91 ? 11.698 -1.970 -2.839 1.00 85.19 91 ASP A N 1
ATOM 737 C CA . ASP A 1 91 ? 11.046 -2.864 -1.881 1.00 85.19 91 ASP A CA 1
ATOM 738 C C . ASP A 1 91 ? 11.185 -4.355 -2.243 1.00 85.19 91 ASP A C 1
ATOM 740 O O . ASP A 1 91 ? 11.221 -5.211 -1.360 1.00 85.19 91 ASP A O 1
ATOM 744 N N . GLU A 1 92 ? 11.387 -4.680 -3.523 1.00 90.69 92 GLU A N 1
ATOM 745 C CA . GLU A 1 92 ? 11.600 -6.055 -3.997 1.00 90.69 92 GLU A CA 1
ATOM 746 C C . GLU A 1 92 ? 13.090 -6.456 -4.076 1.00 90.69 92 GLU A C 1
ATOM 748 O O . GLU A 1 92 ? 13.437 -7.615 -4.349 1.00 90.69 92 GLU A O 1
ATOM 753 N N . ARG A 1 93 ? 14.022 -5.518 -3.852 1.00 92.44 93 ARG A N 1
ATOM 754 C CA . ARG A 1 93 ? 15.467 -5.778 -3.980 1.00 92.44 93 ARG A CA 1
ATOM 755 C C . ARG A 1 93 ? 15.999 -6.583 -2.796 1.00 92.44 93 ARG A C 1
ATOM 757 O O . ARG A 1 93 ? 16.216 -6.080 -1.700 1.00 92.44 93 ARG A O 1
ATOM 764 N N . GLY A 1 94 ? 16.337 -7.844 -3.051 1.00 90.38 94 GLY A N 1
ATOM 765 C CA . GLY A 1 94 ? 17.044 -8.689 -2.086 1.00 90.38 94 GLY A CA 1
ATOM 766 C C . GLY A 1 94 ? 18.577 -8.511 -2.082 1.00 90.38 94 GLY A C 1
ATOM 767 O O . GLY A 1 94 ? 19.151 -7.940 -3.012 1.00 90.38 94 GLY A O 1
ATOM 768 N N . PRO A 1 95 ? 19.296 -9.127 -1.117 1.00 88.12 95 PRO A N 1
ATOM 769 C CA . PRO A 1 95 ? 20.766 -9.082 -1.008 1.00 88.12 95 PRO A CA 1
ATOM 770 C C . PRO A 1 95 ? 21.544 -9.568 -2.248 1.00 88.12 95 PRO A C 1
ATOM 772 O O . PRO A 1 95 ? 22.752 -9.358 -2.356 1.00 88.12 95 PRO A O 1
ATOM 775 N N . GLY A 1 96 ? 20.875 -10.274 -3.165 1.00 87.19 96 GLY A N 1
ATOM 776 C CA . GLY A 1 96 ? 21.441 -10.786 -4.415 1.00 87.19 96 GLY A CA 1
ATOM 777 C C . GLY A 1 96 ? 21.157 -9.927 -5.649 1.00 87.19 96 GLY A C 1
ATOM 778 O O . GLY A 1 96 ? 21.586 -10.309 -6.739 1.00 87.19 96 GLY A O 1
ATOM 779 N N . TYR A 1 97 ? 20.442 -8.809 -5.505 1.00 93.38 97 TYR A N 1
ATOM 780 C CA . TYR A 1 97 ? 20.061 -7.950 -6.620 1.00 93.38 97 TYR A CA 1
ATOM 781 C C . TYR A 1 97 ? 21.289 -7.334 -7.295 1.00 93.38 97 TYR A C 1
ATOM 783 O O . TYR A 1 97 ? 22.153 -6.744 -6.643 1.00 93.38 97 TYR A O 1
ATOM 791 N N . LYS A 1 98 ? 21.384 -7.508 -8.617 1.00 90.88 98 LYS A N 1
ATOM 792 C CA . LYS A 1 98 ? 22.446 -6.942 -9.452 1.00 90.88 98 LYS A CA 1
ATOM 793 C C . LYS A 1 98 ? 21.904 -6.608 -10.832 1.00 90.88 98 LYS A C 1
ATOM 795 O O . LYS A 1 98 ? 21.645 -7.505 -11.637 1.00 90.88 98 LYS A O 1
ATOM 800 N N . ILE A 1 99 ? 21.843 -5.321 -11.116 1.00 93.50 99 ILE A N 1
ATOM 801 C CA . ILE A 1 99 ? 21.610 -4.755 -12.439 1.00 93.50 99 ILE A CA 1
ATOM 802 C C . ILE A 1 99 ? 22.831 -3.907 -12.818 1.00 93.50 99 ILE A C 1
ATOM 804 O O . ILE A 1 99 ? 23.627 -3.538 -11.951 1.00 93.50 99 ILE A O 1
ATOM 808 N N . LYS A 1 100 ? 23.063 -3.690 -14.114 1.00 95.31 100 LYS A N 1
ATOM 809 C CA . LYS A 1 100 ? 24.090 -2.729 -14.528 1.00 95.31 100 LYS A CA 1
ATOM 810 C C . 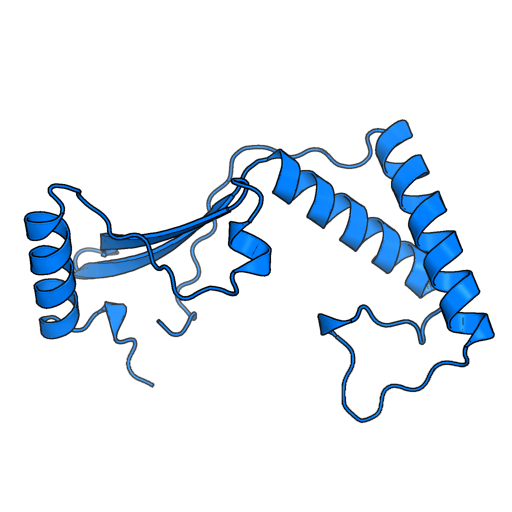LYS A 1 100 ? 23.542 -1.315 -14.332 1.00 95.31 100 LYS A C 1
ATOM 812 O O . LYS A 1 100 ? 22.373 -1.133 -14.652 1.00 95.31 100 LYS A O 1
ATOM 817 N N . PRO A 1 101 ? 24.358 -0.341 -13.898 1.00 94.06 101 PRO A N 1
ATOM 818 C CA . PRO A 1 101 ? 23.897 1.033 -13.708 1.00 94.06 101 PRO A CA 1
ATOM 819 C C . PRO A 1 101 ? 23.197 1.614 -14.941 1.00 94.06 101 PRO A C 1
ATOM 821 O O . PRO A 1 101 ? 22.165 2.250 -14.808 1.00 94.06 101 PRO A O 1
ATOM 824 N N . GLU A 1 102 ? 23.701 1.322 -16.142 1.00 95.19 102 GLU A N 1
ATOM 825 C CA . GLU A 1 102 ? 23.104 1.820 -17.385 1.00 95.19 102 GLU A CA 1
ATOM 826 C C . GLU A 1 102 ? 21.744 1.160 -17.681 1.00 95.19 102 GLU A C 1
ATOM 828 O O . GLU A 1 102 ? 20.823 1.818 -18.142 1.00 95.19 102 GLU A O 1
ATOM 833 N N . GLU A 1 103 ? 21.596 -0.138 -17.379 1.00 94.94 103 GLU A N 1
ATOM 834 C CA . GLU A 1 103 ? 20.313 -0.852 -17.531 1.00 94.94 103 GLU A CA 1
ATOM 835 C C . GLU A 1 103 ? 19.286 -0.406 -16.470 1.00 94.94 103 GLU A C 1
ATOM 837 O O . GLU A 1 103 ? 18.088 -0.558 -16.680 1.00 94.94 103 GLU A O 1
ATOM 842 N N . GLU A 1 104 ? 19.745 0.093 -15.320 1.00 95.25 104 GLU A N 1
ATOM 843 C CA . GLU A 1 104 ? 18.891 0.642 -14.263 1.00 95.25 104 GLU A CA 1
ATOM 844 C C . GLU A 1 104 ? 18.386 2.039 -14.625 1.00 95.25 104 GLU A C 1
ATOM 846 O O . GLU A 1 104 ? 17.185 2.273 -14.559 1.00 95.25 104 GLU A O 1
ATOM 851 N N . GLU A 1 105 ? 19.279 2.917 -15.085 1.00 96.38 105 GLU A N 1
ATOM 852 C CA . GLU A 1 105 ? 18.940 4.267 -15.549 1.00 96.38 105 GLU A CA 1
ATOM 853 C C . GLU A 1 105 ? 17.925 4.222 -16.703 1.00 96.38 105 GLU A C 1
ATOM 855 O O . GLU A 1 105 ? 16.871 4.845 -16.617 1.00 96.38 105 GLU A O 1
ATOM 860 N N . GLU A 1 106 ? 18.167 3.396 -17.729 1.00 97.62 106 GLU A N 1
ATOM 861 C CA . GLU A 1 106 ? 17.228 3.232 -18.851 1.00 97.62 106 GLU A CA 1
ATOM 862 C C . GLU A 1 106 ? 15.858 2.678 -18.406 1.00 97.62 106 GLU A C 1
ATOM 864 O O . GLU A 1 106 ? 14.823 3.018 -18.984 1.00 97.62 106 GLU A O 1
ATOM 869 N N . ALA A 1 107 ? 15.827 1.817 -17.381 1.00 97.12 107 ALA A N 1
ATOM 870 C CA . ALA A 1 107 ? 14.576 1.293 -16.841 1.00 97.12 107 ALA A CA 1
ATOM 871 C C . ALA A 1 107 ? 13.791 2.367 -16.073 1.00 97.12 107 ALA A C 1
ATOM 873 O O . ALA A 1 107 ? 12.574 2.443 -16.225 1.00 97.12 107 ALA A O 1
ATOM 874 N N . GLU A 1 108 ? 14.466 3.199 -15.279 1.00 96.81 108 GLU A N 1
ATOM 875 C CA . GLU A 1 108 ? 13.849 4.300 -14.529 1.00 96.81 108 GLU A CA 1
ATOM 876 C C . GLU A 1 108 ? 13.322 5.409 -15.453 1.00 96.81 108 GLU A C 1
ATOM 878 O O . GLU A 1 108 ? 12.210 5.910 -15.245 1.00 96.81 108 GLU A O 1
ATOM 883 N N . GLU A 1 109 ? 14.061 5.741 -16.516 1.00 98.12 109 GLU A N 1
ATOM 884 C CA . GLU A 1 109 ? 13.593 6.649 -17.570 1.00 98.12 109 GLU A CA 1
ATOM 885 C C . GLU A 1 109 ? 12.324 6.103 -18.240 1.00 98.12 109 GLU A C 1
ATOM 887 O O . GLU A 1 109 ? 11.312 6.802 -18.313 1.00 98.12 109 GLU A O 1
ATOM 892 N N . LEU A 1 110 ? 12.327 4.824 -18.638 1.00 98.25 110 LEU A N 1
ATOM 893 C CA . LEU A 1 110 ? 11.155 4.187 -19.241 1.00 98.25 110 LEU A CA 1
ATOM 894 C C . LEU A 1 110 ? 9.954 4.154 -18.285 1.00 98.25 110 LEU A C 1
ATOM 896 O O . LEU A 1 110 ? 8.826 4.374 -18.718 1.00 98.25 110 LEU A O 1
ATOM 900 N N . ILE A 1 111 ? 10.161 3.874 -16.995 1.00 98.31 111 ILE A N 1
ATOM 901 C CA . ILE A 1 111 ? 9.079 3.904 -15.996 1.00 98.31 111 ILE A CA 1
ATOM 902 C C . ILE A 1 111 ? 8.459 5.300 -15.935 1.00 98.31 111 ILE A C 1
ATOM 904 O O . ILE A 1 111 ? 7.236 5.408 -15.928 1.00 98.31 111 ILE A O 1
ATOM 908 N N . THR A 1 112 ? 9.278 6.352 -15.944 1.00 98.31 112 THR A N 1
ATOM 909 C CA . THR A 1 112 ? 8.797 7.741 -15.931 1.00 98.31 112 THR A CA 1
ATOM 910 C C . THR A 1 112 ? 7.938 8.043 -17.160 1.00 98.31 112 THR A C 1
ATOM 912 O O . THR A 1 112 ? 6.816 8.524 -17.019 1.00 98.31 112 THR A O 1
ATOM 915 N N . GLU A 1 113 ? 8.407 7.681 -18.358 1.00 98.31 113 GLU A N 1
ATOM 916 C CA . GLU A 1 113 ? 7.636 7.847 -19.600 1.00 98.31 113 GLU A CA 1
ATOM 917 C C . GLU A 1 113 ? 6.317 7.054 -19.580 1.00 98.31 113 GLU A C 1
ATOM 919 O O . GLU A 1 113 ? 5.279 7.532 -20.037 1.00 98.31 113 GLU A O 1
ATOM 924 N N . LEU A 1 114 ? 6.339 5.834 -19.035 1.00 98.50 114 LEU A N 1
ATOM 925 C CA . LEU A 1 114 ? 5.153 4.987 -18.925 1.00 98.50 114 LEU A CA 1
ATOM 926 C C . LEU A 1 114 ? 4.130 5.548 -17.936 1.00 98.50 114 LEU A C 1
ATOM 928 O O . LEU A 1 114 ? 2.937 5.433 -18.201 1.00 98.50 114 LEU A O 1
ATOM 932 N N . ILE A 1 115 ? 4.567 6.144 -16.825 1.00 98.50 115 ILE A N 1
ATOM 933 C CA . ILE A 1 115 ? 3.675 6.823 -15.875 1.00 98.50 115 ILE A CA 1
ATOM 934 C C . ILE A 1 115 ? 2.923 7.944 -16.596 1.00 98.50 115 ILE A C 1
ATOM 936 O O . ILE A 1 115 ? 1.693 7.940 -16.582 1.00 98.50 115 ILE A O 1
ATOM 940 N N . GLU A 1 116 ? 3.639 8.833 -17.292 1.00 98.12 116 GLU A N 1
ATOM 941 C CA . GLU A 1 116 ? 3.025 9.942 -18.034 1.00 98.12 116 GLU A CA 1
ATOM 942 C C . GLU A 1 116 ? 2.017 9.437 -19.079 1.00 98.12 116 GLU A C 1
ATOM 944 O O . GLU A 1 116 ? 0.900 9.950 -19.167 1.00 98.12 116 GLU A O 1
ATOM 949 N N . ALA A 1 117 ? 2.372 8.387 -19.826 1.00 98.38 117 ALA A N 1
ATOM 950 C CA . ALA A 1 117 ? 1.488 7.793 -20.827 1.00 98.38 117 ALA A CA 1
ATOM 951 C C . ALA A 1 117 ? 0.224 7.165 -20.207 1.00 98.38 117 ALA A C 1
ATOM 953 O O . ALA A 1 117 ? -0.882 7.388 -20.698 1.00 98.38 117 ALA A O 1
ATOM 954 N N . ILE A 1 118 ? 0.367 6.410 -19.112 1.00 98.44 118 ILE A N 1
ATOM 955 C CA . ILE A 1 118 ? -0.753 5.773 -18.400 1.00 98.44 118 ILE A CA 1
ATOM 956 C C . ILE A 1 118 ? -1.728 6.828 -17.860 1.00 98.44 118 ILE A C 1
ATOM 958 O O . ILE A 1 118 ? -2.946 6.613 -17.889 1.00 98.44 118 ILE A O 1
ATOM 962 N N . GLU A 1 119 ? -1.203 7.946 -17.356 1.00 96.88 119 GLU A N 1
ATOM 963 C CA . GLU A 1 119 ? -2.002 9.064 -16.856 1.00 96.88 119 GLU A CA 1
ATOM 964 C C . GLU A 1 119 ? -2.706 9.820 -17.989 1.00 96.88 119 GLU A C 1
ATOM 966 O O . GLU A 1 119 ? -3.904 10.090 -17.878 1.00 96.88 119 GLU A O 1
ATOM 971 N N . GLU A 1 120 ? -2.009 10.121 -19.092 1.00 97.50 120 GLU A N 1
ATOM 972 C CA . GLU A 1 120 ? -2.594 10.800 -20.258 1.00 97.50 120 GLU A CA 1
ATOM 973 C C . GLU A 1 120 ? -3.716 9.968 -20.900 1.00 97.50 120 GLU A C 1
ATOM 975 O O . GLU A 1 120 ? -4.755 10.506 -21.295 1.00 97.50 120 GLU A O 1
ATOM 980 N N . GLU A 1 121 ? -3.544 8.647 -20.963 1.00 97.94 121 GLU A N 1
ATOM 981 C CA . GLU A 1 121 ? -4.535 7.720 -21.512 1.00 97.94 121 GLU A CA 1
ATOM 982 C C . GLU A 1 121 ? -5.652 7.341 -20.514 1.00 97.94 121 GLU A C 1
ATOM 984 O O . GLU A 1 121 ? -6.576 6.603 -20.871 1.00 97.94 121 GLU A O 1
ATOM 989 N N . GLU A 1 122 ? -5.610 7.855 -19.277 1.00 95.75 122 GLU A N 1
ATOM 990 C CA . GLU A 1 122 ? -6.516 7.505 -18.173 1.00 95.75 122 GLU A CA 1
ATOM 991 C C . GLU A 1 122 ? -6.696 5.983 -17.983 1.00 95.75 122 GLU A C 1
ATOM 993 O O . GLU A 1 122 ? -7.809 5.491 -17.727 1.00 95.75 122 GLU A O 1
ATOM 998 N N . GLU A 1 123 ? -5.626 5.196 -18.133 1.00 97.19 123 GLU A N 1
ATOM 999 C CA . GLU A 1 123 ? -5.758 3.737 -18.114 1.00 97.19 123 GLU A CA 1
ATOM 1000 C C . GLU A 1 123 ? -6.049 3.165 -16.714 1.00 97.19 123 GLU A C 1
ATOM 1002 O O . GLU A 1 123 ? -6.450 2.001 -16.589 1.00 97.19 123 GLU A O 1
ATOM 1007 N N . VAL A 1 124 ? -5.820 3.952 -15.660 1.00 96.75 124 VAL A N 1
ATOM 1008 C CA . VAL A 1 124 ? -6.062 3.587 -14.259 1.00 96.75 124 VAL A CA 1
ATOM 1009 C C . VAL A 1 124 ? -7.238 4.396 -13.725 1.00 96.75 124 VAL A C 1
ATOM 1011 O O . VAL A 1 124 ? -7.315 5.610 -13.881 1.00 96.75 124 VAL A O 1
ATOM 1014 N N . LYS A 1 125 ? -8.194 3.712 -13.087 1.00 95.62 125 LYS A N 1
ATOM 1015 C CA . LYS A 1 125 ? -9.347 4.337 -12.426 1.00 95.62 125 LYS A CA 1
ATOM 1016 C C . LYS A 1 125 ? -9.572 3.669 -11.085 1.00 95.62 125 LYS A C 1
ATOM 1018 O O . LYS A 1 125 ? -9.679 2.448 -11.008 1.00 95.62 125 LYS A O 1
ATOM 1023 N N . VAL A 1 126 ? -9.693 4.483 -10.047 1.00 96.12 126 VAL A N 1
ATOM 1024 C CA . VAL A 1 126 ? -9.897 4.027 -8.672 1.00 96.12 126 VAL A CA 1
ATOM 1025 C C . VAL A 1 126 ? -11.265 4.442 -8.155 1.00 96.12 126 VAL A C 1
ATOM 1027 O O . VAL A 1 126 ? -11.907 5.362 -8.664 1.00 96.12 126 VAL A O 1
ATOM 1030 N N . LYS A 1 127 ? -11.718 3.739 -7.124 1.00 96.44 127 LYS A N 1
ATOM 1031 C CA . LYS A 1 127 ? -12.909 4.066 -6.344 1.00 96.44 127 LYS A CA 1
ATOM 1032 C C . LYS A 1 127 ? -12.693 3.627 -4.901 1.00 96.44 127 LYS A C 1
ATOM 1034 O O . LYS A 1 127 ? -11.784 2.843 -4.620 1.00 96.44 127 LYS A O 1
ATOM 1039 N N . GLU A 1 128 ? -13.557 4.107 -4.017 1.00 95.06 128 GLU A N 1
ATOM 1040 C CA . GLU A 1 128 ? -13.616 3.636 -2.635 1.00 95.06 128 GLU A CA 1
ATOM 1041 C C . GLU A 1 128 ? -13.763 2.112 -2.602 1.00 95.06 128 GLU A C 1
ATOM 1043 O O . GLU A 1 128 ? -14.558 1.522 -3.347 1.00 95.06 128 GLU A O 1
ATOM 1048 N N . HIS A 1 129 ? -12.959 1.483 -1.756 1.00 94.44 129 HIS A N 1
ATOM 1049 C CA . HIS A 1 129 ? -12.939 0.045 -1.563 1.00 94.44 129 HIS A CA 1
ATOM 1050 C C . HIS A 1 129 ? -12.521 -0.270 -0.124 1.00 94.44 129 HIS A C 1
ATOM 1052 O O . HIS A 1 129 ? -12.019 0.593 0.590 1.00 94.44 129 HIS A O 1
ATOM 1058 N N . LEU A 1 130 ? -12.795 -1.503 0.292 1.00 94.25 130 LEU A N 1
ATOM 1059 C CA . LEU A 1 130 ? -12.409 -2.052 1.583 1.00 94.25 130 LEU A CA 1
ATOM 1060 C C . LEU A 1 130 ? -11.859 -3.449 1.321 1.00 94.25 130 LEU A C 1
ATOM 1062 O O . LEU A 1 130 ? -12.544 -4.269 0.701 1.00 94.25 130 LEU A O 1
ATOM 1066 N N . GLU A 1 131 ? -10.655 -3.703 1.806 1.00 92.50 131 GLU A N 1
ATOM 1067 C CA . GLU A 1 131 ? -10.037 -5.020 1.819 1.00 92.50 131 GLU A CA 1
ATOM 1068 C C . GLU A 1 131 ? -9.908 -5.482 3.270 1.00 92.50 131 GLU A C 1
ATOM 1070 O O . GLU A 1 131 ? -9.591 -4.691 4.153 1.00 92.50 131 GLU A O 1
ATOM 1075 N N . ILE A 1 132 ? -10.249 -6.746 3.527 1.00 91.12 132 ILE A N 1
ATOM 1076 C CA . ILE A 1 132 ? -10.155 -7.346 4.858 1.00 91.12 132 ILE A CA 1
ATOM 1077 C C . ILE A 1 132 ? -9.222 -8.538 4.732 1.00 91.12 132 ILE A C 1
ATOM 1079 O O . ILE A 1 132 ? -9.602 -9.547 4.132 1.00 91.12 132 ILE A O 1
ATOM 1083 N N . ASP A 1 133 ? -8.045 -8.424 5.333 1.00 89.31 133 ASP A N 1
ATOM 1084 C CA . ASP A 1 133 ? -7.118 -9.534 5.494 1.00 89.31 133 ASP A CA 1
ATOM 1085 C C . ASP A 1 133 ? -7.287 -10.150 6.889 1.00 89.31 133 ASP A C 1
ATOM 1087 O O . ASP A 1 133 ? -7.215 -9.470 7.909 1.00 89.31 133 ASP A O 1
ATOM 1091 N N . THR A 1 134 ? -7.573 -11.452 6.939 1.00 85.12 134 THR A N 1
ATOM 1092 C CA . THR A 1 134 ? -7.715 -12.198 8.200 1.00 85.12 134 THR A CA 1
ATOM 1093 C C . THR A 1 134 ? -6.463 -12.985 8.579 1.00 85.12 134 THR A C 1
ATOM 1095 O O . THR A 1 134 ? -6.460 -13.642 9.620 1.00 85.12 134 THR A O 1
ATOM 1098 N N . GLU A 1 135 ? -5.451 -12.989 7.713 1.00 82.25 135 GLU A N 1
ATOM 1099 C CA . GLU A 1 135 ? -4.185 -13.702 7.896 1.00 82.25 135 GLU A CA 1
ATOM 1100 C C . GLU A 1 135 ? -3.041 -12.774 8.335 1.00 82.25 135 GLU A C 1
ATOM 1102 O O . GLU A 1 135 ? -1.984 -13.275 8.715 1.00 82.25 135 GLU A O 1
ATOM 1107 N N . PHE A 1 136 ? -3.267 -11.456 8.344 1.00 73.38 136 PHE A N 1
ATOM 1108 C CA . PHE A 1 136 ? -2.312 -10.457 8.822 1.00 73.38 136 PHE A CA 1
ATOM 1109 C C . PHE A 1 136 ? -1.987 -10.633 10.321 1.00 73.38 136 PHE A C 1
ATOM 1111 O O . PHE A 1 136 ? -2.874 -10.925 11.135 1.00 73.38 136 PHE A O 1
ATOM 1118 N N . GLU A 1 137 ? -0.707 -10.486 10.682 1.00 65.31 137 GLU A N 1
ATOM 1119 C CA . GLU A 1 137 ? -0.249 -10.472 12.077 1.00 65.31 137 GLU A CA 1
ATOM 1120 C C . GLU A 1 137 ? -0.338 -9.035 12.610 1.00 65.31 137 GLU A C 1
ATOM 1122 O O . GLU A 1 137 ? 0.379 -8.167 12.124 1.00 65.31 137 GLU A O 1
ATOM 1127 N N . TYR A 1 138 ? -1.248 -8.827 13.570 1.00 60.34 138 TYR A N 1
ATOM 1128 C CA . TYR A 1 138 ? -1.369 -7.621 14.400 1.00 60.34 138 TYR A CA 1
ATOM 1129 C C . TYR A 1 138 ? -0.101 -7.380 15.224 1.00 60.34 138 TYR A C 1
ATOM 1131 O O . TYR A 1 138 ? 0.394 -8.380 15.809 1.00 60.34 138 TYR A O 1
#

Secondary structure (DSSP, 8-state):
---GGG-HHHHHHHHHHHHHHTSSSEE-TTS-HHHHTTSSEEEEEEEEEETTEEEEEEEEEE-HHHHHHHHHHHHHHHHHHHH-TT---GGG--TT----HHHHHHHHHHHHHHHHHHHHTT-----------SS---

Sequence (138 aa):
MTNEGYNPEEIKLLREECEEEGMNFVHCDDEDESMAENDELAHVQFVGEYKGQEVIYDAIIYTLRLHHSSLVYEKAVAQAQKVFPKYLPLDERGPGYKIKPEEEEEAEELITELIEAIEEEEEVKVKEHLEIDTEFEY

Foldseek 3Di:
DPACQLPPVVQVVQVVVCVVVVHQKDWDPPPDVVVVVPVFKTWIWGWDDDPNGIGIDTDIDGDVVVVQLVVLLVVLLVVLCVVLVLDDDPVPDDPPRDDDPVSNVVSVVSSVVSSVVCVVVVVDDDDDDDDDDPPDHD

pLDDT: mean 89.5, std 12.16, range [47.34, 98.5]